Protein AF-A0A7K1C444-F1 (afdb_monomer)

Sequence (58 aa):
MIEDFWANAVFSVTPTLIIGLLFWFALRAIMRADRTERRELEKYEAEERARRGLAPKE

pLDDT: mean 88.06, std 8.61, range [65.5, 98.44]

Secondary structure (DSSP, 8-state):
-HHHHHHHHHHHHHHHHHHHHHHHHHHHHHHHHHHHHHHHHHHHHHHHHHHTTPPPP-

Radius of gyration: 23.98 Å; Cα contacts (8 Å, |Δi|>4): 6; chains: 1; boundi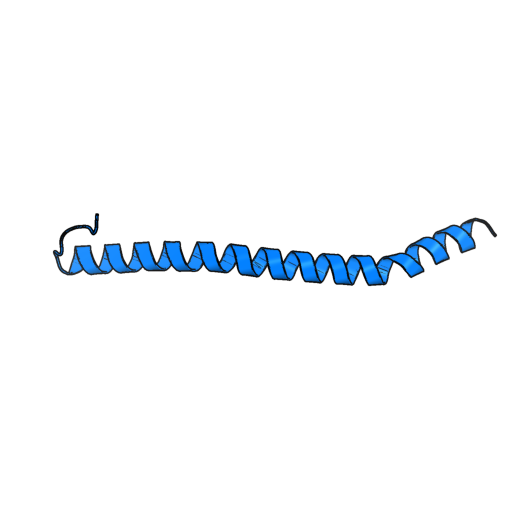ng box: 47×16×62 Å

Solvent-accessible surface area (backbone atoms only — not comparable to full-atom values): 3366 Å² total; per-residue (Å²): 112,71,66,58,51,53,52,52,54,50,63,68,50,46,63,60,50,50,53,51,50,52,50,50,49,51,53,54,47,52,64,48,47,62,57,46,53,56,54,52,50,55,50,51,53,51,52,53,30,57,76,70,72,46,79,84,84,132

Structure (mmCIF, N/CA/C/O backbone):
data_AF-A0A7K1C444-F1
#
_entry.id   AF-A0A7K1C444-F1
#
loop_
_atom_site.group_PDB
_atom_site.id
_atom_site.type_symbol
_atom_site.label_atom_id
_atom_site.label_alt_id
_atom_site.label_comp_id
_atom_site.label_asym_id
_atom_site.label_entity_id
_atom_site.label_seq_id
_atom_site.pdbx_PDB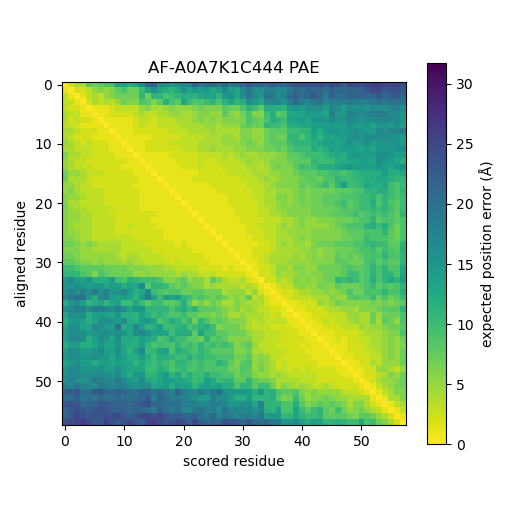_ins_code
_atom_site.Cartn_x
_atom_site.Cartn_y
_atom_site.Cartn_z
_atom_site.occupancy
_atom_site.B_iso_or_equiv
_atom_site.auth_seq_id
_atom_site.auth_comp_id
_atom_site.auth_asym_id
_atom_site.auth_atom_id
_atom_site.pdbx_PDB_model_num
ATOM 1 N N . MET A 1 1 ? 15.071 -1.970 -33.650 1.00 65.50 1 MET A N 1
ATOM 2 C CA . MET A 1 1 ? 15.626 -0.693 -33.130 1.00 65.50 1 MET A CA 1
ATOM 3 C C . MET A 1 1 ? 14.626 0.051 -32.246 1.00 65.50 1 MET A C 1
ATOM 5 O O . MET A 1 1 ? 14.869 0.143 -31.052 1.00 65.50 1 MET A O 1
ATOM 9 N N . ILE A 1 2 ? 13.518 0.589 -32.782 1.00 76.56 2 ILE A N 1
ATOM 10 C CA . ILE A 1 2 ? 12.523 1.335 -31.973 1.00 76.56 2 ILE A CA 1
ATOM 11 C C . ILE A 1 2 ? 11.655 0.397 -31.117 1.00 76.56 2 ILE A C 1
ATOM 13 O O . ILE A 1 2 ? 11.374 0.714 -29.965 1.00 76.56 2 ILE A O 1
ATOM 17 N N . GLU A 1 3 ? 11.265 -0.768 -31.638 1.00 78.19 3 GLU A N 1
ATOM 18 C CA . GLU A 1 3 ? 10.511 -1.774 -30.868 1.00 78.19 3 GLU A CA 1
ATOM 19 C C . GLU A 1 3 ? 11.303 -2.292 -29.663 1.00 78.19 3 GLU A C 1
ATOM 21 O O . GLU A 1 3 ? 10.756 -2.373 -28.565 1.00 78.19 3 GLU A O 1
ATOM 26 N N . ASP A 1 4 ? 12.608 -2.527 -29.826 1.00 88.94 4 ASP A N 1
ATOM 27 C CA . ASP A 1 4 ? 13.494 -2.943 -28.731 1.00 88.94 4 ASP A CA 1
ATOM 28 C C . ASP A 1 4 ? 13.584 -1.875 -27.632 1.00 88.94 4 ASP A C 1
ATOM 30 O O . ASP A 1 4 ? 13.615 -2.195 -26.446 1.00 88.94 4 ASP A O 1
ATOM 34 N N . PHE A 1 5 ? 13.588 -0.590 -28.007 1.00 90.38 5 PHE A N 1
ATOM 35 C CA . PHE A 1 5 ? 13.591 0.514 -27.048 1.00 90.38 5 PHE A CA 1
ATOM 36 C C . PHE A 1 5 ? 12.324 0.515 -26.185 1.00 90.38 5 PHE A C 1
ATOM 38 O O . PHE A 1 5 ? 12.414 0.564 -24.958 1.00 90.38 5 PHE A O 1
ATOM 45 N N . TRP A 1 6 ? 11.148 0.416 -26.809 1.00 92.19 6 TRP A N 1
ATOM 46 C CA . TRP A 1 6 ? 9.878 0.399 -26.083 1.00 92.19 6 TRP A CA 1
ATOM 47 C C . TRP A 1 6 ? 9.706 -0.866 -25.239 1.00 92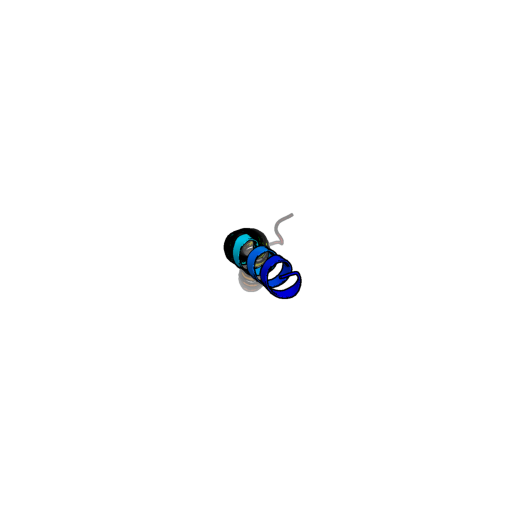.19 6 TRP A C 1
ATOM 49 O O . TRP A 1 6 ? 9.265 -0.770 -24.093 1.00 92.19 6 TRP A O 1
ATOM 59 N N . ALA A 1 7 ? 10.110 -2.031 -25.752 1.00 93.12 7 ALA A N 1
ATOM 60 C CA . ALA A 1 7 ? 10.091 -3.277 -24.992 1.00 93.12 7 ALA A CA 1
ATOM 61 C C . ALA A 1 7 ? 10.967 -3.172 -23.732 1.00 93.12 7 ALA A C 1
ATOM 63 O O . ALA A 1 7 ? 10.496 -3.427 -22.624 1.00 93.12 7 ALA A O 1
ATOM 64 N N . ASN A 1 8 ? 12.210 -2.706 -23.872 1.00 93.81 8 ASN A N 1
ATOM 65 C CA . ASN A 1 8 ? 13.129 -2.533 -22.745 1.00 93.81 8 ASN A CA 1
ATOM 66 C C . ASN A 1 8 ? 12.629 -1.487 -21.734 1.00 93.81 8 ASN A C 1
ATOM 68 O O . ASN A 1 8 ? 12.747 -1.683 -20.521 1.00 93.81 8 ASN A O 1
ATOM 72 N N . ALA A 1 9 ? 12.028 -0.395 -22.210 1.00 93.75 9 ALA A N 1
ATOM 73 C CA . ALA A 1 9 ? 11.433 0.619 -21.345 1.00 93.75 9 ALA A CA 1
ATOM 74 C C . ALA A 1 9 ? 10.301 0.033 -20.483 1.00 93.75 9 ALA A C 1
ATOM 76 O O . ALA A 1 9 ? 10.286 0.235 -19.270 1.00 93.75 9 ALA A O 1
ATOM 77 N N . VAL A 1 10 ? 9.401 -0.763 -21.069 1.00 95.06 10 VAL A N 1
ATOM 78 C CA . VAL A 1 10 ? 8.314 -1.415 -20.320 1.00 95.06 10 VAL A CA 1
ATOM 79 C C . VAL A 1 10 ? 8.864 -2.451 -19.341 1.00 95.06 10 VAL A C 1
ATOM 81 O O . VAL A 1 10 ? 8.492 -2.443 -18.166 1.00 95.06 10 VAL A O 1
ATOM 84 N N . PHE A 1 11 ? 9.784 -3.314 -19.774 1.00 95.12 11 PHE A N 1
ATOM 85 C CA . PHE A 1 11 ? 10.345 -4.353 -18.904 1.00 95.12 11 PHE A CA 1
ATOM 86 C C . PHE A 1 11 ? 11.149 -3.786 -17.731 1.00 95.12 11 PHE A C 1
ATOM 88 O O . PHE A 1 11 ? 11.135 -4.376 -16.654 1.00 95.12 11 PHE A O 1
ATOM 95 N N . SER A 1 12 ? 11.808 -2.639 -17.900 1.00 94.06 12 SER A N 1
ATOM 96 C CA . SER A 1 12 ? 12.581 -2.006 -16.823 1.00 94.06 12 SER A CA 1
ATOM 97 C C . SER A 1 12 ? 11.707 -1.343 -15.753 1.00 94.06 12 SER A C 1
ATOM 99 O O . SE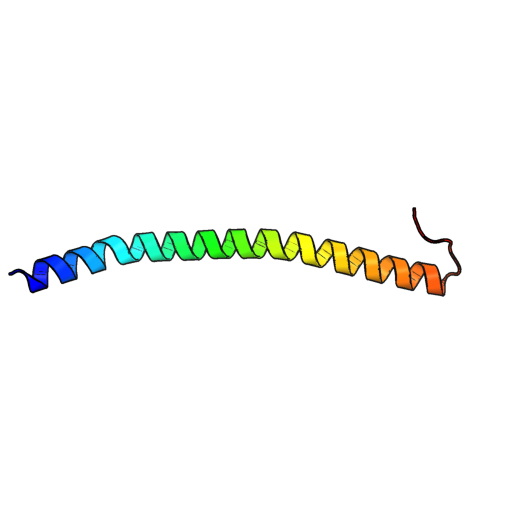R A 1 12 ? 12.048 -1.393 -14.572 1.00 94.06 12 SER A O 1
ATOM 101 N N . VAL A 1 13 ? 10.562 -0.765 -16.131 1.00 96.19 13 VAL A N 1
ATOM 102 C CA . VAL A 1 13 ? 9.650 -0.092 -15.186 1.00 96.19 13 VAL A CA 1
ATOM 103 C C . VAL A 1 13 ? 8.625 -1.043 -14.557 1.00 96.19 13 VAL A C 1
ATOM 105 O O . VAL A 1 13 ? 8.105 -0.786 -13.474 1.00 96.19 13 VAL A O 1
ATOM 108 N N . THR A 1 14 ? 8.337 -2.175 -15.199 1.00 97.25 14 THR A N 1
ATOM 109 C CA . THR A 1 14 ? 7.328 -3.129 -1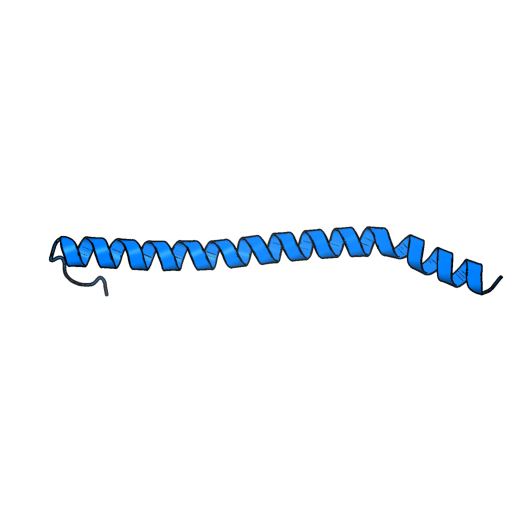4.715 1.00 97.25 14 THR A CA 1
ATOM 110 C C . THR A 1 14 ? 7.605 -3.645 -13.290 1.00 97.25 14 THR A C 1
ATOM 112 O O . THR A 1 14 ? 6.683 -3.611 -12.472 1.00 97.25 14 THR A O 1
ATOM 115 N N . PRO A 1 15 ? 8.834 -4.063 -12.915 1.00 96.50 15 PRO A N 1
ATOM 116 C CA . PRO A 1 15 ? 9.109 -4.576 -11.572 1.00 96.50 15 PRO A CA 1
ATOM 117 C C . PRO A 1 15 ? 8.837 -3.555 -10.462 1.00 96.50 15 PRO A C 1
ATOM 119 O O . PRO A 1 15 ? 8.266 -3.902 -9.428 1.00 96.50 15 PRO A O 1
ATOM 122 N N . THR A 1 16 ? 9.195 -2.286 -10.672 1.00 97.50 16 THR A N 1
ATOM 123 C CA . THR A 1 16 ? 8.986 -1.230 -9.672 1.00 97.50 16 THR A CA 1
ATOM 124 C C . THR A 1 16 ? 7.508 -0.884 -9.528 1.00 97.50 16 THR A C 1
ATOM 126 O O . THR A 1 16 ? 7.032 -0.717 -8.404 1.00 97.50 16 THR A O 1
ATOM 129 N N . LEU A 1 17 ? 6.756 -0.860 -10.634 1.00 97.88 17 LEU A N 1
ATOM 130 C CA . LEU A 1 17 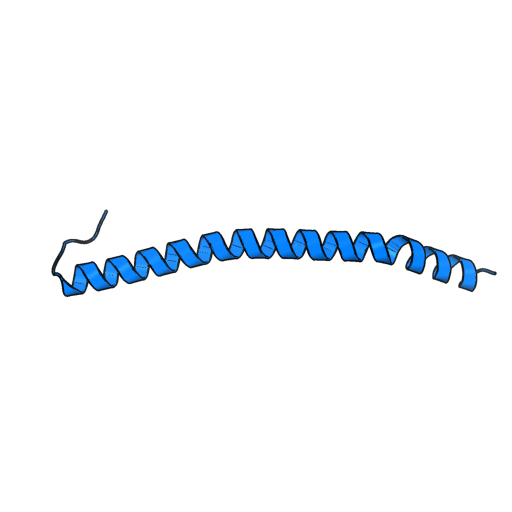? 5.304 -0.676 -10.606 1.00 97.88 17 LEU A CA 1
ATOM 131 C C . LEU A 1 17 ? 4.592 -1.816 -9.880 1.00 97.88 17 LEU A C 1
ATOM 133 O O . LEU A 1 17 ? 3.695 -1.549 -9.084 1.00 97.88 17 LEU A O 1
ATOM 137 N N . ILE A 1 18 ? 5.001 -3.068 -10.105 1.00 98.38 18 ILE A N 1
ATOM 138 C CA . ILE A 1 18 ? 4.431 -4.228 -9.405 1.00 98.38 18 ILE A CA 1
ATOM 139 C C . ILE A 1 18 ? 4.655 -4.095 -7.899 1.00 98.38 18 ILE A C 1
ATOM 141 O O . ILE A 1 18 ? 3.705 -4.221 -7.129 1.00 98.38 18 ILE A O 1
ATOM 145 N N . ILE A 1 19 ? 5.882 -3.792 -7.470 1.00 98.12 19 ILE A N 1
ATOM 146 C CA . ILE A 1 19 ? 6.190 -3.605 -6.046 1.00 98.12 19 ILE A CA 1
ATOM 147 C C . ILE A 1 19 ? 5.366 -2.447 -5.467 1.00 98.12 19 ILE A C 1
ATOM 149 O O . ILE A 1 19 ? 4.768 -2.594 -4.401 1.00 98.12 19 ILE A O 1
ATOM 153 N N . GLY A 1 20 ? 5.275 -1.322 -6.182 1.00 98.19 20 GLY A N 1
ATOM 154 C CA . GLY A 1 20 ? 4.463 -0.176 -5.773 1.00 98.19 20 GLY A CA 1
ATOM 155 C C . GLY A 1 20 ? 2.976 -0.513 -5.638 1.00 98.19 20 GLY A C 1
ATOM 156 O O . GLY A 1 20 ? 2.343 -0.122 -4.658 1.00 98.19 20 GLY A O 1
ATOM 157 N N . LEU A 1 21 ? 2.425 -1.289 -6.574 1.00 98.44 21 LEU A N 1
ATOM 158 C CA . LEU A 1 21 ? 1.036 -1.748 -6.539 1.00 98.44 21 LEU A CA 1
ATOM 159 C C . LEU A 1 21 ? 0.781 -2.711 -5.382 1.00 98.44 21 LEU A C 1
ATOM 161 O O . LEU A 1 21 ? -0.224 -2.561 -4.690 1.00 98.44 21 LEU A O 1
ATOM 165 N N . LEU A 1 22 ? 1.687 -3.661 -5.139 1.00 98.38 22 LEU A N 1
ATOM 166 C CA . LEU A 1 22 ? 1.592 -4.576 -4.001 1.00 98.38 22 LEU A CA 1
ATOM 167 C C . LEU A 1 22 ? 1.640 -3.811 -2.677 1.00 98.38 22 LEU A C 1
ATOM 169 O O . LEU A 1 22 ? 0.814 -4.050 -1.799 1.00 98.38 22 LEU A O 1
ATOM 173 N N . PHE A 1 23 ? 2.558 -2.853 -2.551 1.00 97.81 23 PHE A N 1
ATOM 174 C CA . PHE A 1 23 ? 2.675 -2.021 -1.360 1.00 97.81 23 PHE A CA 1
ATOM 175 C C . PHE A 1 23 ? 1.424 -1.162 -1.135 1.00 97.81 23 PHE A C 1
ATOM 177 O O . PHE A 1 23 ? 0.862 -1.148 -0.038 1.00 97.81 23 PHE A O 1
ATOM 184 N N . TRP A 1 24 ? 0.933 -0.496 -2.182 1.00 97.62 24 TRP A N 1
ATOM 185 C CA . TRP A 1 24 ? -0.313 0.266 -2.126 1.00 97.62 24 TRP A CA 1
ATOM 186 C C . TRP A 1 24 ? -1.499 -0.619 -1.736 1.00 97.62 24 TRP A C 1
ATOM 188 O O . TRP A 1 24 ? -2.295 -0.232 -0.880 1.00 97.62 24 TRP A O 1
ATOM 198 N N . PHE A 1 25 ? -1.602 -1.818 -2.315 1.00 97.81 25 PHE A N 1
ATOM 199 C CA . PHE A 1 25 ? -2.663 -2.767 -2.000 1.00 97.81 25 PHE A CA 1
ATOM 200 C C . PHE A 1 25 ? -2.589 -3.239 -0.544 1.00 97.81 25 PHE A C 1
ATOM 202 O O . PHE A 1 25 ? -3.615 -3.275 0.134 1.00 97.81 25 PHE A O 1
ATOM 209 N N . ALA A 1 26 ? -1.390 -3.525 -0.032 1.00 97.19 26 ALA A N 1
ATOM 210 C CA . ALA A 1 26 ? -1.181 -3.893 1.365 1.00 97.19 26 ALA A CA 1
ATOM 211 C C . ALA A 1 26 ? -1.620 -2.768 2.318 1.00 97.19 26 ALA A C 1
ATOM 213 O O . ALA A 1 26 ? -2.438 -3.001 3.208 1.00 97.19 26 ALA A O 1
ATOM 214 N N . LEU A 1 27 ? -1.173 -1.526 2.089 1.00 96.62 27 LEU A N 1
ATOM 215 C CA . LEU A 1 27 ? -1.611 -0.372 2.885 1.00 96.62 27 LEU A CA 1
ATOM 216 C C . LEU A 1 27 ? -3.128 -0.157 2.796 1.00 96.62 27 LEU A C 1
ATOM 218 O O . LEU A 1 27 ? -3.797 0.083 3.802 1.00 96.62 27 LEU A O 1
ATOM 222 N N . ARG A 1 28 ? -3.694 -0.273 1.591 1.00 95.12 28 ARG A N 1
ATOM 223 C CA . ARG A 1 28 ? -5.136 -0.162 1.337 1.00 95.12 28 ARG A CA 1
ATOM 224 C C . ARG A 1 28 ? -5.931 -1.217 2.103 1.00 95.12 28 ARG A C 1
ATOM 226 O O . ARG A 1 28 ? -7.024 -0.895 2.582 1.00 95.12 28 ARG A O 1
ATOM 233 N N . ALA A 1 29 ? -5.413 -2.442 2.184 1.00 94.88 29 ALA A N 1
ATOM 234 C CA . ALA A 1 29 ? -6.021 -3.554 2.899 1.00 94.88 29 ALA A CA 1
ATOM 235 C C . ALA A 1 29 ? -5.986 -3.322 4.413 1.00 94.88 29 ALA A C 1
ATOM 237 O O . ALA A 1 29 ? -7.043 -3.389 5.036 1.00 94.88 29 ALA A O 1
ATOM 238 N N . ILE A 1 30 ? -4.831 -2.940 4.971 1.00 91.69 30 ILE A N 1
ATOM 239 C CA . ILE A 1 30 ? -4.675 -2.620 6.402 1.00 91.69 30 ILE A CA 1
ATOM 240 C C . ILE A 1 30 ? -5.657 -1.516 6.812 1.00 91.69 30 ILE A C 1
ATOM 242 O O . ILE A 1 30 ? -6.494 -1.714 7.687 1.00 91.69 30 ILE A O 1
ATOM 246 N N . MET A 1 31 ? -5.671 -0.388 6.092 1.00 90.38 31 MET A N 1
ATOM 247 C CA . MET A 1 31 ? -6.595 0.717 6.386 1.00 90.38 31 MET A CA 1
ATOM 248 C C . MET A 1 31 ? -8.081 0.324 6.285 1.00 90.38 31 MET A C 1
ATOM 250 O O . MET A 1 31 ? -8.940 0.969 6.890 1.00 90.38 31 MET A O 1
ATOM 254 N N . ARG A 1 32 ? -8.424 -0.687 5.474 1.00 87.94 32 ARG A N 1
ATOM 255 C CA . ARG A 1 32 ? -9.801 -1.190 5.348 1.00 87.94 32 ARG A CA 1
ATOM 256 C C . ARG A 1 32 ? -10.147 -2.182 6.460 1.00 87.94 32 ARG A C 1
ATOM 258 O O . ARG A 1 32 ? -11.292 -2.165 6.916 1.00 87.94 32 ARG A O 1
ATOM 265 N N . ALA A 1 33 ? -9.194 -3.011 6.875 1.00 86.25 33 ALA A N 1
ATOM 266 C CA . ALA A 1 33 ? -9.353 -3.962 7.969 1.00 86.25 33 ALA A CA 1
ATOM 267 C C . ALA A 1 33 ? -9.661 -3.226 9.281 1.00 86.25 33 ALA A C 1
ATOM 269 O O . ALA A 1 33 ? -10.724 -3.462 9.851 1.00 86.25 33 ALA A O 1
ATOM 270 N N . ASP A 1 34 ? -8.864 -2.211 9.641 1.00 80.56 34 ASP A N 1
ATOM 271 C CA . ASP A 1 34 ? -9.080 -1.364 10.827 1.00 80.56 34 ASP A CA 1
ATOM 272 C C . ASP A 1 34 ? -10.498 -0.772 10.904 1.00 80.56 34 ASP A C 1
ATOM 274 O O . ASP A 1 34 ? -11.107 -0.678 11.971 1.00 80.56 34 ASP A O 1
ATOM 278 N N . ARG A 1 35 ? -11.057 -0.361 9.758 1.00 78.38 35 ARG A N 1
ATOM 279 C CA . ARG A 1 35 ? -12.417 0.201 9.687 1.00 78.38 35 ARG A CA 1
ATOM 280 C C . ARG A 1 35 ? -13.508 -0.855 9.818 1.00 78.38 35 ARG A C 1
ATOM 282 O O . ARG A 1 35 ? -14.619 -0.519 10.217 1.00 78.38 35 ARG A O 1
ATOM 289 N N . THR A 1 36 ? -13.225 -2.087 9.414 1.00 78.69 36 THR A N 1
ATOM 290 C CA . THR A 1 36 ? -14.196 -3.184 9.437 1.00 78.69 36 THR A CA 1
ATOM 291 C C . THR A 1 36 ? -14.282 -3.768 10.837 1.00 78.69 36 THR A C 1
ATOM 293 O O . THR A 1 36 ? -15.382 -3.885 11.366 1.00 78.69 36 THR A O 1
ATOM 296 N N . GLU A 1 37 ? -13.139 -4.026 11.474 1.00 76.44 37 GLU A N 1
ATOM 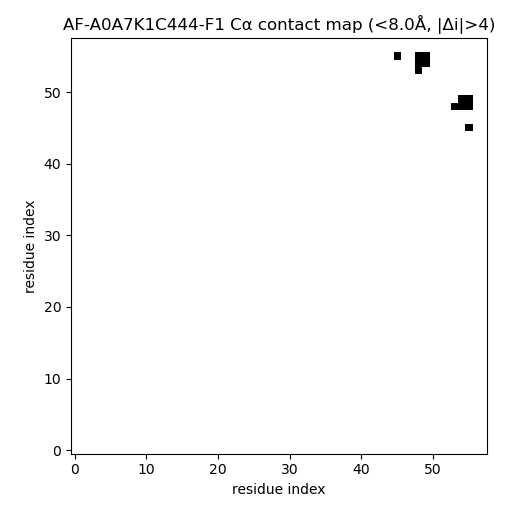297 C CA . GLU A 1 37 ? -13.098 -4.584 12.827 1.00 76.44 37 GLU A CA 1
ATOM 298 C C . GLU A 1 37 ? -13.811 -3.687 13.837 1.00 76.44 37 GLU A C 1
ATOM 300 O O . GLU A 1 37 ? -14.664 -4.175 14.567 1.00 76.44 37 GLU A O 1
ATOM 305 N N . ARG A 1 38 ? -13.566 -2.369 13.818 1.00 81.12 38 ARG A N 1
ATOM 306 C CA . ARG A 1 38 ? -14.247 -1.435 14.736 1.00 81.12 38 ARG A CA 1
ATOM 307 C C . ARG A 1 38 ? -15.770 -1.470 14.595 1.00 81.12 38 ARG A C 1
ATOM 309 O O . ARG A 1 38 ? -16.475 -1.510 15.594 1.00 81.12 38 ARG A O 1
ATOM 316 N N . ARG A 1 39 ? -16.278 -1.506 13.359 1.00 80.50 39 ARG A N 1
ATOM 317 C CA . ARG A 1 39 ? -17.725 -1.522 13.086 1.00 80.50 39 ARG A CA 1
ATOM 318 C C . ARG A 1 39 ? -18.382 -2.821 13.526 1.00 80.50 39 ARG A C 1
ATOM 320 O O . ARG A 1 39 ? -19.496 -2.795 14.033 1.00 80.50 39 ARG A O 1
ATOM 327 N N . GLU A 1 40 ? -17.725 -3.949 13.290 1.00 85.69 40 GLU A N 1
ATOM 328 C CA . GLU A 1 40 ? -18.263 -5.247 13.692 1.00 85.69 40 GLU A CA 1
ATOM 329 C C . GLU A 1 40 ? -18.191 -5.431 15.214 1.00 85.69 40 GLU A C 1
ATOM 331 O O . GLU A 1 40 ? -19.144 -5.940 15.799 1.00 85.69 40 GLU A O 1
ATOM 336 N N . LEU A 1 41 ? -17.142 -4.923 15.876 1.00 83.19 41 LEU A N 1
ATOM 337 C CA . LEU A 1 41 ? -17.051 -4.917 17.339 1.00 83.19 41 LEU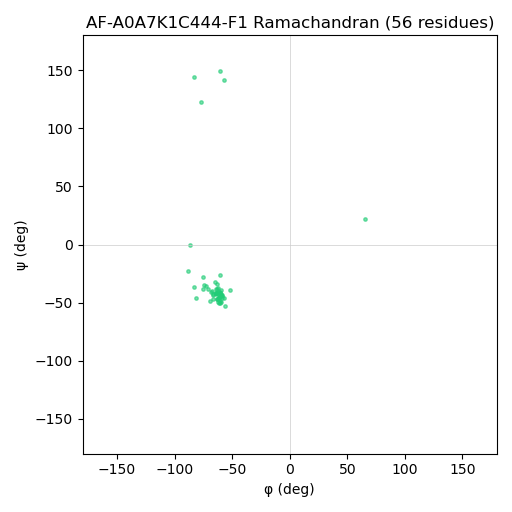 A CA 1
ATOM 338 C C . LEU A 1 41 ? -18.174 -4.082 17.970 1.00 83.19 41 LEU A C 1
ATOM 340 O O . LEU A 1 41 ? -18.853 -4.550 18.879 1.00 83.19 41 LEU A O 1
ATOM 344 N N . GLU A 1 42 ? -18.411 -2.871 17.455 1.00 85.44 42 GLU A N 1
ATOM 345 C CA . GLU A 1 42 ? -19.486 -1.988 17.929 1.00 85.44 42 GLU A CA 1
ATOM 346 C C . GLU A 1 42 ? -20.867 -2.640 17.781 1.00 85.44 42 GLU A C 1
ATOM 348 O O . GLU A 1 42 ? -21.682 -2.589 18.705 1.00 85.44 42 GLU A O 1
ATOM 353 N N . LYS A 1 43 ? -21.126 -3.300 16.644 1.00 86.12 43 LYS A N 1
ATOM 354 C CA . LYS A 1 43 ? -22.372 -4.048 16.418 1.00 86.12 43 LYS A CA 1
ATOM 355 C C . LYS A 1 43 ? -22.521 -5.216 17.388 1.00 86.12 43 LYS A C 1
ATOM 357 O O . LYS A 1 43 ? -23.588 -5.372 17.976 1.00 86.12 43 LYS A O 1
ATOM 362 N N . TYR A 1 44 ? -21.466 -6.010 17.563 1.00 87.00 44 TYR A N 1
ATOM 363 C CA . TYR A 1 44 ? -21.477 -7.162 18.460 1.00 87.00 44 TYR A CA 1
ATOM 364 C C . TYR A 1 44 ? -21.731 -6.736 19.912 1.00 87.00 44 TYR A C 1
ATOM 366 O O . TYR A 1 44 ? -22.598 -7.290 20.587 1.00 87.00 44 TYR A O 1
ATOM 374 N N . GLU A 1 45 ? -21.045 -5.693 20.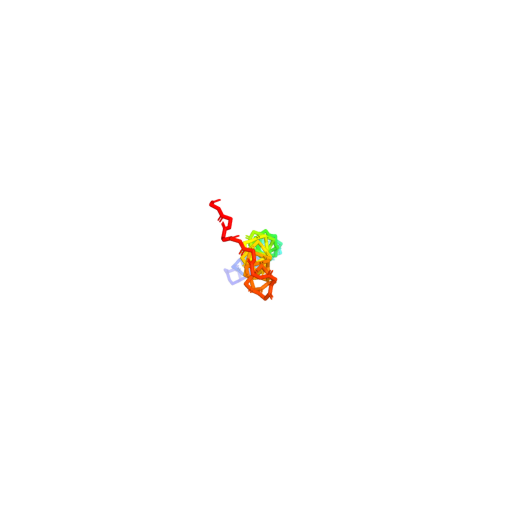385 1.00 86.50 45 GLU A N 1
ATOM 375 C CA . GLU A 1 45 ? -21.272 -5.152 21.725 1.00 86.50 45 GLU A CA 1
ATOM 376 C C . GLU A 1 45 ? -22.687 -4.583 21.901 1.00 86.50 45 GLU A C 1
ATOM 378 O O . GLU A 1 45 ? -23.281 -4.734 22.970 1.00 86.50 45 GLU A O 1
ATOM 383 N N . ALA A 1 46 ? -23.241 -3.915 20.884 1.00 86.75 46 ALA A N 1
ATOM 384 C CA . ALA A 1 46 ? -24.612 -3.409 20.928 1.00 86.75 46 ALA A CA 1
ATOM 385 C C . ALA A 1 46 ? -25.632 -4.553 21.035 1.00 86.75 46 ALA A C 1
ATOM 387 O O . ALA A 1 46 ? -26.570 -4.468 21.830 1.00 86.75 46 ALA A O 1
ATOM 388 N N . GLU A 1 47 ? -25.420 -5.643 20.295 1.00 87.19 47 GLU A N 1
ATOM 389 C CA . GLU A 1 47 ? -26.277 -6.824 20.356 1.00 87.19 47 GLU A CA 1
ATOM 390 C C . GLU A 1 47 ? -26.180 -7.532 21.717 1.00 87.19 47 GLU A C 1
ATOM 392 O O . GLU A 1 47 ? -27.205 -7.884 22.307 1.00 87.19 47 GLU A O 1
ATOM 397 N N . GLU A 1 48 ? -24.975 -7.681 22.279 1.00 86.81 48 GLU A N 1
ATOM 398 C CA . GLU A 1 48 ? -24.807 -8.237 23.626 1.00 86.81 48 GLU A CA 1
ATOM 399 C C . GLU A 1 48 ? -25.448 -7.358 24.709 1.00 86.81 48 GLU A C 1
ATOM 401 O O . GLU A 1 48 ? -26.093 -7.887 25.619 1.00 86.81 48 GLU A O 1
ATOM 406 N N . ARG A 1 49 ? -25.315 -6.027 24.628 1.00 82.19 49 ARG A N 1
ATOM 407 C CA . ARG A 1 49 ? -25.959 -5.108 25.584 1.00 82.19 49 ARG A CA 1
ATOM 408 C C . ARG A 1 49 ? -27.476 -5.177 25.498 1.00 82.19 49 ARG A C 1
ATOM 410 O O . ARG A 1 49 ? -28.115 -5.255 26.544 1.00 82.19 49 ARG A O 1
ATOM 417 N N . ALA A 1 50 ? -28.036 -5.226 24.289 1.00 86.06 50 ALA A N 1
ATOM 418 C CA . ALA A 1 50 ? -29.472 -5.384 24.085 1.00 86.06 50 ALA A CA 1
ATOM 419 C C . ALA A 1 50 ? -29.983 -6.699 24.694 1.00 86.06 50 ALA A C 1
ATOM 421 O O . ALA A 1 50 ? -30.972 -6.697 25.425 1.00 86.06 50 ALA A O 1
ATOM 422 N N . ARG A 1 51 ? -29.263 -7.812 24.484 1.00 85.25 51 ARG A N 1
ATOM 423 C CA . ARG A 1 51 ? -29.591 -9.110 25.104 1.00 85.25 51 ARG A CA 1
ATOM 424 C C . ARG A 1 51 ? -29.499 -9.079 26.631 1.00 85.25 51 ARG A C 1
ATOM 426 O O . ARG A 1 51 ? -30.270 -9.761 27.296 1.00 85.25 51 ARG A O 1
ATOM 433 N N . ARG A 1 52 ? -28.569 -8.299 27.191 1.00 86.62 52 ARG A N 1
ATOM 434 C CA . ARG A 1 52 ? -28.386 -8.130 28.645 1.00 86.62 52 ARG A CA 1
ATOM 435 C C . ARG A 1 52 ? -29.269 -7.029 29.254 1.00 86.62 52 ARG A C 1
ATOM 437 O O . ARG A 1 52 ? -29.188 -6.811 30.458 1.00 86.62 52 ARG A O 1
ATOM 444 N N . GLY A 1 53 ? -30.090 -6.339 28.456 1.00 84.31 53 GLY A N 1
ATOM 445 C CA . GLY A 1 53 ? -30.936 -5.231 28.916 1.00 84.31 53 GLY A CA 1
ATOM 446 C C . GLY A 1 53 ? -30.156 -4.002 29.399 1.00 84.31 53 GLY A C 1
ATOM 447 O O . GLY A 1 53 ? -30.674 -3.216 30.187 1.00 84.31 53 GLY A O 1
ATOM 448 N N . LEU A 1 54 ? -28.902 -3.846 28.968 1.00 80.69 54 LEU A N 1
ATOM 449 C CA . LEU A 1 54 ? -28.052 -2.714 29.332 1.00 80.69 54 LEU A CA 1
ATOM 450 C C . LEU A 1 54 ? -28.349 -1.516 28.421 1.00 80.69 54 LEU A C 1
ATOM 452 O O . LEU A 1 54 ? -28.608 -1.685 27.229 1.00 80.69 54 LEU A O 1
ATOM 456 N N . ALA A 1 55 ? -28.287 -0.304 28.979 1.00 75.94 55 ALA A N 1
ATOM 457 C CA . ALA A 1 55 ? -28.515 0.923 28.221 1.00 75.94 55 ALA A CA 1
ATOM 458 C C . ALA A 1 55 ? -27.496 1.084 27.065 1.00 75.94 55 ALA A C 1
ATOM 460 O O . ALA A 1 55 ? -26.351 0.626 27.192 1.00 75.94 55 ALA A O 1
ATOM 461 N N . PRO A 1 56 ? -27.883 1.731 25.945 1.00 74.00 56 PRO A N 1
ATOM 462 C CA . PRO A 1 56 ? -26.957 2.063 24.865 1.00 74.00 56 PRO A CA 1
ATOM 463 C C . PRO A 1 56 ? -25.798 2.912 25.394 1.00 74.00 56 PRO A C 1
ATOM 465 O O . PRO A 1 56 ? -25.997 3.772 26.250 1.00 74.00 56 PRO A O 1
ATOM 468 N N . LYS A 1 57 ? -24.585 2.664 24.894 1.00 67.94 57 LYS A N 1
ATOM 469 C CA . LYS A 1 57 ? -23.423 3.498 25.212 1.00 67.94 57 LYS A CA 1
ATOM 470 C C . LYS A 1 57 ? -23.538 4.782 24.379 1.00 67.94 57 LYS A C 1
ATOM 472 O O . LYS A 1 57 ? -23.687 4.661 23.164 1.00 67.94 57 LYS A O 1
ATOM 477 N N . GLU A 1 58 ? -23.552 5.942 25.041 1.00 67.25 58 GLU A N 1
ATOM 478 C CA . GLU A 1 58 ? -23.544 7.271 24.397 1.00 67.25 58 GLU A CA 1
ATOM 479 C C . GLU A 1 58 ? -22.301 7.488 23.525 1.00 67.25 58 GLU A C 1
ATOM 481 O O . GLU A 1 58 ? -21.210 6.999 23.913 1.00 67.25 58 GLU A O 1
#

Mean predicted aligned error: 8.02 Å

Foldseek 3Di:
DVVVVVVVVCVVCVVVVVVVVVVVVVVVVVVVVVVVVVVVVLVVVVVVCVVVVHDDDD